Protein AF-A0A1F3T1J0-F1 (afdb_monomer_lite)

Foldseek 3Di:
DFDDFDFAFVQLLLVLVVVCVPPVVSVPDDSVPDGSQNSCVVVVCHRHVLRCQAGNFQWEKEFEAAQVRHTPDIDIDGGLVVLLDPVVLCVLFVVLVVRLCVPVDVPPPPPCVTLDDSVVSNVVSVCLSVPAPRPPPDNQWYWYDYSNDIDIGGNNDPVVVVVVVVVVVVVPPDDDDD

Radius of gyration: 19.26 Å; chains: 1; bounding box: 44×55×48 Å

pLDDT: mean 78.07, std 17.9, range [34.91, 95.56]

Sequence (178 aa):
MTYVNKIDPSLTLKFSQKMAEVDPDFQQMDFSKITPEELLRKLNVIDTNTAGILFGETPFRFVHFDKDGEIFDQKLIHGMYNMLSDQFIDEILSWTRKQSSTIRGASASVTEENPYPVKGLREILANAVAHAYYQRHHGDVVVELHPNQITVSNLCNLDAKAFVNKWFSRAHKSVSDS

Secondary structure (DSSP, 8-state):
----SPP-HHHHHHHHHHHHTT-HHHHT--TTT--HHHHHHHTT-TTSHHHHHHHSS-EEEEEEE-TTS-EEEEEEEESTHHHHSHHHHHHHHHHHHHHHHHHS-TTS-TT---SS-HHHHHHHHHHHHHH----TTS--EEEEEETTEEEEEE--SHHHHHHHHHHHHHHT------

Structure (mmCIF, N/CA/C/O backbone):
data_AF-A0A1F3T1J0-F1
#
_entry.id   AF-A0A1F3T1J0-F1
#
loop_
_atom_site.group_PDB
_atom_site.id
_atom_site.type_symbol
_atom_site.label_atom_id
_atom_site.label_alt_id
_atom_site.label_comp_id
_atom_site.label_asym_id
_atom_site.label_entity_id
_atom_site.label_seq_id
_atom_site.pdbx_PDB_ins_code
_atom_site.Cartn_x
_atom_site.Cartn_y
_atom_site.Cartn_z
_atom_site.occupancy
_atom_site.B_iso_or_equiv
_atom_site.auth_seq_id
_atom_site.auth_comp_id
_atom_site.auth_asym_id
_atom_site.auth_atom_id
_atom_site.pdbx_PDB_model_num
ATOM 1 N N . MET A 1 1 ? -21.176 -10.049 8.100 1.00 45.69 1 MET A N 1
ATOM 2 C CA . MET A 1 1 ? -20.059 -10.881 8.596 1.00 45.69 1 MET A CA 1
ATOM 3 C C . MET A 1 1 ? -19.072 -9.956 9.277 1.00 45.69 1 MET A C 1
ATOM 5 O O . MET A 1 1 ? -18.599 -9.047 8.612 1.00 45.69 1 MET A O 1
ATOM 9 N N . THR A 1 2 ? -18.820 -10.160 10.566 1.00 52.34 2 THR A N 1
ATOM 10 C CA . THR A 1 2 ? -17.815 -9.438 11.364 1.00 52.34 2 THR A CA 1
ATOM 11 C C . THR A 1 2 ? -16.422 -9.991 11.033 1.00 52.34 2 THR A C 1
ATOM 13 O O . THR A 1 2 ? -16.292 -11.191 10.758 1.00 52.34 2 THR A O 1
ATOM 16 N N . TYR A 1 3 ? -15.398 -9.139 10.986 1.00 60.78 3 TYR A N 1
ATOM 17 C CA . TYR A 1 3 ? -14.009 -9.569 10.795 1.00 60.78 3 TYR A CA 1
ATOM 18 C C . TYR A 1 3 ? -13.490 -10.209 12.093 1.00 60.78 3 TYR A C 1
ATOM 20 O O . TYR A 1 3 ? -13.706 -9.664 13.167 1.00 60.78 3 TYR A O 1
ATOM 28 N N . VAL A 1 4 ? -12.859 -11.386 11.998 1.00 59.28 4 VAL A N 1
ATOM 29 C CA . VAL A 1 4 ? -12.432 -12.208 13.159 1.00 59.28 4 VAL A CA 1
ATOM 30 C C . VAL A 1 4 ? -10.901 -12.350 13.230 1.00 59.28 4 VAL A C 1
ATOM 32 O O . VAL A 1 4 ? -10.366 -12.950 14.156 1.00 59.28 4 VAL A O 1
ATOM 35 N N . ASN A 1 5 ? -10.174 -11.803 12.255 1.00 65.50 5 ASN A N 1
ATOM 36 C CA . ASN A 1 5 ? -8.725 -11.972 12.164 1.00 65.50 5 ASN A CA 1
ATOM 37 C C . ASN A 1 5 ? -7.976 -10.871 12.934 1.00 65.50 5 ASN A C 1
ATOM 39 O O . ASN A 1 5 ? -8.545 -9.864 13.360 1.00 65.50 5 ASN A O 1
ATOM 43 N N . LYS A 1 6 ? -6.668 -11.069 13.109 1.00 81.25 6 LYS A N 1
ATOM 44 C CA . LYS A 1 6 ? -5.798 -10.150 13.842 1.00 81.25 6 LYS A CA 1
ATOM 45 C C . LYS A 1 6 ? -5.661 -8.821 13.085 1.00 81.25 6 LYS A C 1
ATOM 47 O O . LYS A 1 6 ? -5.465 -8.807 11.871 1.00 81.25 6 LYS A O 1
ATOM 52 N N . ILE A 1 7 ? -5.788 -7.713 13.811 1.00 89.12 7 ILE A N 1
ATOM 53 C CA . ILE A 1 7 ? -5.440 -6.368 13.338 1.00 89.12 7 ILE A CA 1
ATOM 54 C C . ILE A 1 7 ? -3.963 -6.121 13.641 1.00 89.12 7 ILE A C 1
ATOM 56 O O . ILE A 1 7 ? -3.495 -6.482 14.722 1.00 89.12 7 ILE A O 1
ATOM 60 N N . ASP A 1 8 ? -3.247 -5.497 12.710 1.00 90.19 8 ASP A N 1
ATOM 61 C CA . ASP A 1 8 ? -1.889 -4.998 12.888 1.00 90.19 8 ASP A CA 1
ATOM 62 C C . ASP A 1 8 ? -1.909 -3.654 13.651 1.00 90.19 8 ASP A C 1
ATOM 64 O O . ASP A 1 8 ? -2.315 -2.615 13.106 1.00 90.19 8 ASP A O 1
ATOM 68 N N . PRO A 1 9 ? -1.445 -3.632 14.917 1.00 88.25 9 PRO A N 1
ATOM 69 C CA . PRO A 1 9 ? -1.385 -2.415 15.723 1.00 88.25 9 PRO A CA 1
ATOM 70 C C . PRO A 1 9 ? -0.545 -1.311 15.081 1.00 88.25 9 PRO A C 1
ATOM 72 O O . PRO A 1 9 ? -0.859 -0.130 15.220 1.00 88.25 9 PRO A O 1
ATOM 75 N N . SER A 1 10 ? 0.520 -1.690 14.370 1.00 90.50 10 SER A N 1
ATOM 76 C CA . SER A 1 10 ? 1.469 -0.745 13.792 1.00 90.50 10 SER A CA 1
ATOM 77 C C . SER A 1 10 ? 0.860 0.023 12.620 1.00 90.50 10 SER A C 1
ATOM 79 O O . SER A 1 10 ? 1.064 1.232 12.515 1.00 90.50 10 SER A O 1
ATOM 81 N N . LEU A 1 11 ? 0.052 -0.636 11.782 1.00 91.25 11 LEU A N 1
ATOM 82 C CA . LEU A 1 11 ? -0.660 0.019 10.679 1.00 91.25 11 LEU A CA 1
ATOM 83 C C . LEU A 1 11 ? -1.736 0.964 11.190 1.00 91.25 11 LEU A C 1
ATOM 85 O O . LEU A 1 11 ? -1.868 2.076 10.681 1.00 91.25 11 LEU A O 1
ATOM 89 N N . THR A 1 12 ? -2.452 0.537 12.228 1.00 90.44 12 THR A N 1
ATOM 90 C CA . THR A 1 12 ? -3.478 1.355 12.878 1.00 90.44 12 THR A CA 1
ATOM 91 C C . THR A 1 12 ? -2.860 2.644 13.428 1.00 90.44 12 THR A C 1
ATOM 93 O O . THR A 1 12 ? -3.348 3.735 13.149 1.00 90.44 12 THR A O 1
ATOM 96 N N . LEU A 1 13 ? -1.717 2.533 14.117 1.00 88.50 13 LEU A N 1
ATOM 97 C CA . LEU A 1 13 ? -0.980 3.682 14.642 1.00 88.50 13 LEU A CA 1
ATOM 98 C C . LEU A 1 13 ? -0.455 4.604 13.530 1.00 88.50 13 LEU A C 1
ATOM 100 O O . LEU A 1 13 ? -0.648 5.816 13.609 1.00 88.50 13 LEU A O 1
ATOM 104 N N . LYS A 1 14 ? 0.168 4.049 12.478 1.00 89.94 14 LYS A N 1
ATOM 105 C CA . LYS A 1 14 ? 0.647 4.830 11.320 1.00 89.94 14 LYS A CA 1
ATOM 106 C C . LYS A 1 14 ? -0.485 5.621 10.663 1.00 89.94 14 LYS A C 1
ATOM 108 O O . LYS A 1 14 ? -0.291 6.768 10.271 1.00 89.94 14 LYS A O 1
ATOM 113 N N . PHE A 1 15 ? -1.663 5.014 10.527 1.00 90.31 15 PHE A N 1
ATOM 114 C CA . PHE A 1 15 ? -2.840 5.694 9.997 1.00 90.31 15 PHE A CA 1
ATOM 115 C C . PHE A 1 15 ? -3.293 6.834 10.904 1.00 90.31 15 PHE A C 1
ATOM 117 O O . PHE A 1 15 ? -3.513 7.943 10.431 1.00 90.31 15 PHE A O 1
ATOM 124 N N . SER A 1 16 ? -3.377 6.600 12.212 1.00 86.62 16 SER A N 1
ATOM 125 C CA . SER A 1 16 ? -3.816 7.630 13.155 1.00 86.62 16 SER A CA 1
ATOM 126 C C . SER A 1 16 ? -2.847 8.809 13.257 1.00 86.62 16 SER A C 1
ATOM 128 O O . SER A 1 16 ? -3.293 9.950 13.343 1.00 86.62 16 SER A O 1
ATOM 130 N N . GLN A 1 17 ? -1.538 8.561 13.155 1.00 87.31 17 GLN A N 1
ATOM 131 C CA . GLN A 1 17 ? -0.533 9.621 13.033 1.00 87.31 17 GLN A CA 1
ATOM 132 C C . GLN A 1 17 ? -0.757 10.463 11.773 1.00 87.31 17 GLN A C 1
ATOM 134 O O . GLN A 1 17 ? -0.714 11.688 11.843 1.00 87.31 17 GLN A O 1
ATOM 139 N N . LYS A 1 18 ? -1.070 9.819 10.64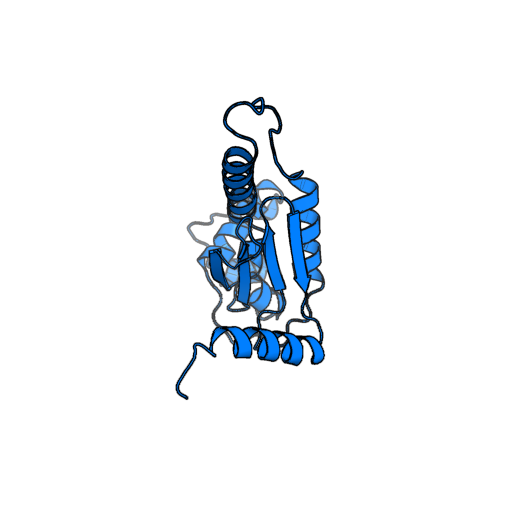1 1.00 88.00 18 LYS A N 1
ATOM 140 C CA . LYS A 1 18 ? -1.398 10.528 9.400 1.00 88.00 18 LYS A CA 1
ATOM 141 C C . LYS A 1 18 ? -2.694 11.332 9.520 1.00 88.00 18 LYS A C 1
ATOM 143 O O . LYS A 1 18 ? -2.756 12.461 9.047 1.00 88.00 18 LYS A O 1
ATOM 148 N N . MET A 1 19 ? -3.709 10.789 10.190 1.00 86.00 19 MET A N 1
ATOM 149 C CA . MET A 1 19 ? -4.967 11.494 10.450 1.00 86.00 19 MET A CA 1
ATOM 150 C C . MET A 1 19 ? -4.768 12.735 11.322 1.00 86.00 19 MET A C 1
ATOM 152 O O . MET A 1 19 ? -5.422 13.741 11.079 1.00 86.00 19 MET A O 1
ATOM 156 N N . ALA A 1 20 ? -3.832 12.723 12.273 1.00 87.81 20 ALA A N 1
ATOM 157 C CA . ALA A 1 20 ? -3.511 13.912 13.067 1.00 87.81 20 ALA A CA 1
ATOM 158 C C . ALA A 1 20 ? -2.966 15.079 12.220 1.00 87.81 20 ALA A C 1
ATOM 160 O O . ALA A 1 20 ? -3.067 16.235 12.620 1.00 87.81 20 ALA A O 1
ATOM 161 N N . GLU A 1 21 ? -2.424 14.827 11.027 1.00 88.12 21 GLU A N 1
ATOM 162 C CA . GLU A 1 21 ? -2.002 15.908 10.128 1.00 88.12 21 GLU A CA 1
ATOM 163 C C . GLU A 1 21 ? -3.197 16.677 9.535 1.00 88.12 21 GLU A C 1
ATOM 165 O O . GLU A 1 21 ? -3.040 17.826 9.124 1.00 88.12 21 GLU A O 1
ATOM 170 N N . VAL A 1 22 ? -4.383 16.058 9.484 1.00 86.06 22 VAL A N 1
ATOM 171 C CA . VAL A 1 22 ? -5.544 16.563 8.729 1.00 86.06 22 VAL A CA 1
ATOM 172 C C . VAL A 1 22 ? -6.807 16.759 9.569 1.00 86.06 22 VAL A C 1
ATOM 174 O O . VAL A 1 22 ? -7.643 17.583 9.205 1.00 86.06 22 VAL A O 1
ATOM 177 N N . ASP A 1 23 ? -6.951 16.036 10.679 1.00 84.88 23 ASP A N 1
ATOM 178 C CA . ASP A 1 23 ? -8.154 16.001 11.508 1.00 84.88 23 ASP A CA 1
ATOM 179 C C . ASP A 1 23 ? -7.857 16.509 12.939 1.00 84.88 23 ASP A C 1
ATOM 181 O O . ASP A 1 23 ? -7.092 15.871 13.679 1.00 84.88 23 ASP A O 1
ATOM 185 N N . PRO A 1 24 ? -8.463 17.639 13.363 1.00 84.75 24 PRO A N 1
ATOM 186 C CA . PRO A 1 24 ? -8.302 18.196 14.708 1.00 84.75 24 PRO A CA 1
ATOM 187 C C . PRO A 1 24 ? -8.648 17.223 15.843 1.00 84.75 24 PRO A C 1
ATOM 189 O O . PRO A 1 24 ? -8.037 17.291 16.913 1.00 84.75 24 PRO A O 1
ATOM 192 N N . ASP A 1 25 ? -9.577 16.288 15.623 1.00 82.06 25 ASP A N 1
ATOM 193 C CA . ASP A 1 25 ? -9.968 15.308 16.637 1.00 82.06 25 ASP A CA 1
ATOM 194 C C . ASP A 1 25 ? -8.855 14.284 16.895 1.00 82.06 25 ASP A C 1
ATOM 196 O O . ASP A 1 25 ? -8.779 13.699 17.983 1.00 82.06 25 ASP A O 1
ATOM 200 N N . PHE A 1 26 ? -7.980 14.055 15.914 1.00 84.38 26 PHE A N 1
ATOM 201 C CA . PHE A 1 26 ? -6.796 13.207 16.052 1.00 84.38 26 PHE A CA 1
ATOM 202 C C . PHE A 1 26 ? -5.587 13.979 16.587 1.00 84.38 26 PHE A C 1
ATOM 204 O O . PHE A 1 26 ? -4.759 13.389 17.274 1.00 84.38 26 PHE A O 1
ATOM 211 N N . GLN A 1 27 ? -5.503 15.295 16.364 1.00 83.69 27 GLN A N 1
ATOM 212 C CA . GLN A 1 27 ? -4.406 16.135 16.876 1.00 83.69 27 GLN A CA 1
ATOM 213 C C . GLN A 1 27 ? -4.324 16.177 18.400 1.00 83.69 27 GLN A C 1
ATOM 215 O O . GLN A 1 27 ? -3.237 16.265 18.963 1.00 83.69 27 GLN A O 1
ATOM 220 N N . GLN A 1 28 ? -5.471 16.119 19.075 1.00 82.12 28 GLN A N 1
ATOM 221 C CA . GLN A 1 28 ? -5.544 16.201 20.535 1.00 82.12 28 GLN A CA 1
ATOM 222 C C . GLN A 1 28 ? -5.279 14.855 21.227 1.00 82.12 28 GLN A C 1
ATOM 224 O O . GLN A 1 28 ? -5.332 14.768 22.455 1.00 82.12 28 GLN A O 1
ATOM 229 N N . MET A 1 29 ? -5.020 13.790 20.463 1.00 81.88 29 MET A N 1
ATOM 230 C CA . MET A 1 29 ? -4.762 12.471 21.024 1.00 81.88 29 MET A CA 1
ATOM 231 C C . MET A 1 29 ? -3.331 12.299 21.510 1.00 81.88 29 MET A C 1
ATOM 233 O O . MET A 1 29 ? -2.366 12.617 20.819 1.00 81.88 29 MET A O 1
ATOM 237 N N . ASP A 1 30 ? -3.205 11.635 22.654 1.00 83.56 30 ASP A N 1
ATOM 238 C CA . ASP A 1 30 ? -1.941 11.064 23.094 1.00 83.56 30 ASP A CA 1
ATOM 239 C C . ASP A 1 30 ? -1.784 9.639 22.539 1.00 83.56 30 ASP A C 1
ATOM 241 O O . ASP A 1 30 ? -2.229 8.656 23.141 1.00 83.56 30 ASP A O 1
ATOM 245 N N . PHE A 1 31 ? -1.125 9.521 21.382 1.00 81.81 31 PHE A N 1
ATOM 246 C CA . PHE A 1 31 ? -0.875 8.234 20.724 1.00 81.81 31 PHE A CA 1
ATOM 247 C C . PHE A 1 31 ? -0.001 7.267 21.539 1.00 81.81 31 PHE A C 1
ATOM 249 O O . PHE A 1 31 ? 0.063 6.087 21.204 1.00 81.81 31 PHE A O 1
ATOM 256 N N . SER A 1 32 ? 0.662 7.730 22.607 1.00 80.94 32 SER A N 1
ATOM 257 C CA . SER A 1 32 ? 1.451 6.861 23.491 1.00 80.94 32 SER A CA 1
ATOM 258 C C . SER A 1 32 ? 0.596 6.069 24.487 1.00 80.94 32 SER A C 1
ATOM 260 O O . SER A 1 32 ? 1.065 5.078 25.045 1.00 80.94 32 SER A O 1
ATOM 262 N N . LYS A 1 33 ? -0.656 6.493 24.705 1.00 84.00 33 LYS A N 1
ATOM 263 C CA . LYS A 1 33 ? -1.576 5.902 25.691 1.00 84.00 33 LYS A CA 1
ATOM 264 C C . LYS A 1 33 ? -2.783 5.209 25.075 1.00 84.00 33 LYS A C 1
ATOM 266 O O . LYS A 1 33 ? -3.519 4.548 25.800 1.00 84.00 33 LYS A O 1
ATOM 271 N N . ILE A 1 34 ? -2.996 5.375 23.773 1.00 84.44 34 ILE A N 1
ATOM 272 C CA . ILE A 1 34 ? -4.164 4.840 23.082 1.00 84.44 34 ILE A CA 1
ATOM 273 C C . ILE A 1 34 ? -3.894 3.435 22.549 1.00 84.44 34 ILE A C 1
ATOM 275 O O . ILE A 1 34 ? -2.847 3.146 21.966 1.00 84.44 34 ILE A O 1
ATOM 279 N N . THR A 1 35 ? -4.860 2.548 22.736 1.00 85.56 35 THR A N 1
ATOM 280 C CA . THR A 1 35 ? -4.818 1.205 22.163 1.00 85.56 35 THR A CA 1
ATOM 281 C C . THR A 1 35 ? -5.289 1.223 20.701 1.00 85.56 35 THR A C 1
ATOM 283 O O . THR A 1 35 ? -6.094 2.073 20.310 1.00 85.56 35 THR A O 1
ATOM 286 N N . PRO A 1 36 ? -4.854 0.263 19.862 1.00 84.81 36 PRO A N 1
ATOM 287 C CA . PRO A 1 36 ? -5.376 0.118 18.500 1.00 84.81 36 PRO A CA 1
ATOM 288 C C . PRO A 1 36 ? -6.902 -0.022 18.455 1.00 84.81 36 PRO A C 1
ATOM 290 O O . PRO A 1 36 ? -7.547 0.488 17.546 1.00 84.81 36 PRO A O 1
ATOM 293 N N . GLU A 1 37 ? -7.490 -0.683 19.450 1.00 85.81 37 GLU A N 1
ATOM 294 C CA . GLU A 1 37 ? -8.936 -0.866 19.539 1.00 85.81 37 GLU A CA 1
ATOM 295 C C . GLU A 1 37 ? -9.671 0.468 19.741 1.00 85.81 37 GLU A C 1
ATOM 297 O O . GLU A 1 37 ? -10.641 0.754 19.040 1.00 85.81 37 GLU A O 1
ATOM 302 N N . GLU A 1 38 ? -9.187 1.320 20.648 1.00 87.00 38 GLU A N 1
ATOM 303 C CA . GLU A 1 38 ? -9.743 2.660 20.876 1.00 87.00 38 GLU A CA 1
ATOM 304 C C . GLU A 1 38 ? -9.629 3.549 19.630 1.00 87.00 38 GLU A C 1
ATOM 306 O O . GLU A 1 38 ? -10.564 4.290 19.315 1.00 87.00 38 GLU A O 1
ATOM 311 N N . LEU A 1 39 ? -8.530 3.428 18.876 1.00 86.94 39 LEU A N 1
ATOM 312 C CA . LEU A 1 39 ? -8.366 4.113 17.591 1.00 86.94 39 LEU A CA 1
ATOM 313 C C . LEU A 1 39 ? -9.425 3.668 16.577 1.00 86.94 39 LEU A C 1
ATOM 315 O O . LEU A 1 39 ? -10.104 4.507 15.982 1.00 86.94 39 LEU A O 1
ATOM 319 N N . LEU A 1 40 ? -9.622 2.357 16.414 1.00 87.50 40 LEU A N 1
ATOM 320 C CA . LEU A 1 40 ? -10.646 1.820 15.513 1.00 87.50 40 LEU A CA 1
ATOM 321 C C . LEU A 1 40 ? -12.069 2.190 15.956 1.00 87.50 40 LEU A C 1
ATOM 323 O O . LEU A 1 40 ? -12.924 2.435 15.099 1.00 87.50 40 LEU A O 1
ATOM 327 N N . ARG A 1 41 ? -12.330 2.263 17.271 1.00 89.00 41 ARG A N 1
ATOM 328 C CA . ARG A 1 41 ? -13.606 2.752 17.824 1.00 89.00 41 ARG A CA 1
ATOM 329 C C . ARG A 1 41 ? -13.852 4.199 17.428 1.00 89.00 41 ARG A C 1
ATOM 331 O O . ARG A 1 41 ? -14.943 4.504 16.958 1.00 89.00 41 ARG A O 1
ATOM 338 N N . LYS A 1 42 ? -12.855 5.081 17.562 1.00 86.38 42 LYS A N 1
ATOM 339 C CA . LYS A 1 42 ? -13.032 6.493 17.194 1.00 86.38 42 LYS A CA 1
ATOM 340 C C . LYS A 1 42 ? -13.231 6.691 15.694 1.00 86.38 42 LYS A C 1
ATOM 342 O O . LYS A 1 42 ? -14.023 7.530 15.287 1.00 86.38 42 LYS A O 1
ATOM 347 N N . LEU A 1 43 ? -12.569 5.875 14.881 1.00 83.62 43 LEU A N 1
ATOM 348 C CA . LEU A 1 43 ? -12.776 5.840 13.433 1.00 83.62 43 LEU A CA 1
ATOM 349 C C . LEU A 1 43 ? -14.121 5.221 13.022 1.00 83.62 43 LEU A C 1
ATOM 351 O O . LEU A 1 43 ? -14.444 5.212 11.839 1.00 83.62 43 LEU A O 1
ATOM 355 N N . ASN A 1 44 ? -14.895 4.695 13.977 1.00 88.25 44 ASN A N 1
ATOM 356 C CA . ASN A 1 44 ? -16.157 3.998 13.751 1.00 88.25 44 ASN A CA 1
ATOM 357 C C . ASN A 1 44 ? -16.035 2.813 12.771 1.00 88.25 44 ASN A C 1
ATOM 359 O O . ASN A 1 44 ? -16.944 2.523 11.994 1.00 88.25 44 ASN A O 1
ATOM 363 N N . VAL A 1 45 ? -14.888 2.127 12.798 1.00 87.88 45 VAL A N 1
ATOM 364 C CA . VAL A 1 45 ? -14.607 0.954 11.951 1.00 87.88 45 VAL A CA 1
ATOM 365 C C . VAL A 1 45 ? -14.233 -0.287 12.758 1.00 87.88 45 VAL A C 1
ATOM 367 O O . VAL A 1 45 ? -13.945 -1.326 12.163 1.00 87.88 45 VAL A O 1
ATOM 370 N N . ILE A 1 46 ? -14.252 -0.225 14.092 1.00 87.56 46 ILE A N 1
ATOM 371 C CA . ILE A 1 46 ? -14.067 -1.415 14.930 1.00 87.56 46 ILE A CA 1
ATOM 372 C C . ILE A 1 46 ? -15.048 -2.528 14.532 1.00 87.56 46 ILE A C 1
ATOM 374 O O . ILE A 1 46 ? -16.196 -2.258 14.186 1.00 87.56 46 ILE A O 1
ATOM 378 N N . ASP A 1 47 ? -14.574 -3.774 14.536 1.00 84.56 47 ASP A N 1
ATOM 379 C CA . ASP A 1 47 ? -15.344 -4.973 14.178 1.00 84.56 47 ASP A CA 1
ATOM 380 C C . ASP A 1 47 ? -15.950 -4.963 12.757 1.00 84.56 47 ASP A C 1
ATOM 382 O O . ASP A 1 47 ? -16.737 -5.838 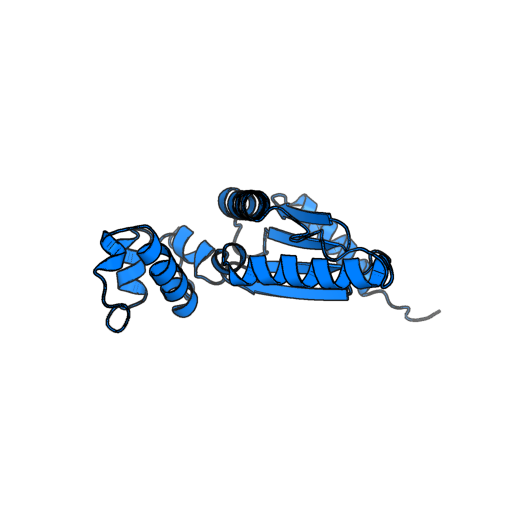12.385 1.00 84.56 47 ASP A O 1
ATOM 386 N N . THR A 1 48 ? -15.556 -4.013 11.904 1.00 87.50 48 THR A N 1
ATOM 387 C CA . THR A 1 48 ? -15.986 -3.968 10.503 1.00 87.50 48 THR A CA 1
ATOM 388 C C . THR A 1 48 ? -15.019 -4.720 9.591 1.00 87.50 48 THR A C 1
ATOM 390 O O . THR A 1 48 ? -13.828 -4.866 9.876 1.00 87.50 48 THR A O 1
ATOM 393 N N . ASN A 1 49 ? -15.512 -5.143 8.424 1.00 85.88 49 ASN A N 1
ATOM 394 C CA . ASN A 1 49 ? -14.637 -5.656 7.366 1.00 85.88 49 ASN A CA 1
ATOM 395 C C . ASN A 1 49 ? -13.616 -4.605 6.914 1.00 85.88 49 ASN A C 1
ATOM 397 O O . ASN A 1 49 ? -12.502 -4.973 6.569 1.00 85.88 49 ASN A O 1
ATOM 401 N N . THR A 1 50 ? -13.962 -3.315 6.961 1.00 88.62 50 THR A N 1
ATOM 402 C CA . THR A 1 50 ? -13.060 -2.216 6.598 1.00 88.62 50 THR A CA 1
ATOM 403 C C . THR A 1 50 ? -11.801 -2.214 7.458 1.00 88.62 50 THR A C 1
ATOM 405 O O . THR A 1 50 ? -10.702 -2.119 6.915 1.00 88.62 50 THR A O 1
ATOM 408 N N . ALA A 1 51 ? -11.928 -2.403 8.777 1.00 90.12 51 ALA A N 1
ATOM 409 C CA . ALA A 1 51 ? -10.760 -2.521 9.652 1.00 90.12 51 ALA A CA 1
ATOM 410 C C . ALA A 1 51 ? -9.887 -3.726 9.276 1.00 90.12 51 ALA A C 1
ATOM 412 O O . ALA A 1 51 ? -8.665 -3.607 9.210 1.00 90.12 51 ALA A O 1
ATOM 413 N N . GLY A 1 52 ? -10.503 -4.863 8.952 1.00 88.81 52 GLY A N 1
ATOM 414 C CA . GLY A 1 52 ? -9.782 -6.051 8.497 1.00 88.81 52 GLY A CA 1
ATOM 415 C C . GLY A 1 52 ? -9.121 -5.927 7.121 1.00 88.81 52 GLY A C 1
ATOM 416 O O . GLY A 1 52 ? -8.062 -6.505 6.876 1.00 88.81 52 GLY A O 1
ATOM 417 N N . ILE A 1 53 ? -9.719 -5.153 6.219 1.00 89.44 53 ILE A N 1
ATOM 418 C CA . ILE A 1 53 ? -9.167 -4.856 4.894 1.00 89.44 53 ILE A CA 1
ATOM 419 C C . ILE A 1 53 ? -7.953 -3.938 5.024 1.00 89.44 53 ILE A C 1
ATOM 421 O O . ILE A 1 53 ? -6.884 -4.239 4.491 1.00 89.44 53 ILE A O 1
ATOM 425 N N . LEU A 1 54 ? -8.099 -2.833 5.753 1.00 92.06 54 LEU A N 1
ATOM 426 C CA . LEU A 1 54 ? -7.066 -1.804 5.845 1.00 92.06 54 LEU A CA 1
ATOM 427 C C . LEU A 1 54 ? -5.909 -2.213 6.755 1.00 92.06 54 LEU A C 1
ATOM 429 O O . LEU A 1 54 ? -4.751 -2.017 6.389 1.00 92.06 54 LEU A O 1
ATOM 433 N N . PHE A 1 55 ? -6.218 -2.789 7.915 1.00 92.94 55 PHE A N 1
ATOM 434 C CA . PHE A 1 55 ? -5.254 -3.008 8.996 1.00 92.94 55 PHE A CA 1
ATOM 435 C C . PHE A 1 55 ? -5.074 -4.481 9.354 1.00 92.94 55 PHE A C 1
ATOM 437 O O . PHE A 1 55 ? -4.318 -4.798 10.262 1.00 92.94 55 PHE A O 1
ATOM 444 N N . GLY A 1 56 ? -5.793 -5.382 8.693 1.00 90.06 56 GLY A N 1
ATOM 445 C CA . GLY A 1 56 ? -5.737 -6.809 8.963 1.00 90.06 56 GLY A CA 1
ATOM 446 C C . GLY A 1 56 ? -4.822 -7.582 8.018 1.00 90.06 56 GLY A C 1
ATOM 447 O O . GLY A 1 56 ? -3.855 -7.063 7.468 1.00 90.06 56 GLY A O 1
ATOM 448 N N . GLU A 1 57 ? -5.163 -8.847 7.794 1.00 87.25 57 GLU A N 1
ATOM 449 C CA . GLU A 1 57 ? -4.374 -9.793 6.997 1.00 87.25 57 GLU A CA 1
ATOM 450 C C . GLU A 1 57 ? -4.790 -9.825 5.521 1.00 87.25 57 GLU A C 1
ATOM 452 O O . GLU A 1 57 ? -4.460 -10.759 4.799 1.00 87.25 57 GLU A O 1
ATOM 457 N N . THR A 1 58 ? -5.544 -8.835 5.044 1.00 87.50 58 THR A N 1
ATOM 458 C CA . THR A 1 58 ? -5.952 -8.805 3.634 1.00 87.50 58 THR A CA 1
ATOM 459 C C . THR A 1 58 ? -4.716 -8.545 2.766 1.00 87.50 58 THR A C 1
ATOM 461 O O . THR A 1 58 ? -4.104 -7.485 2.920 1.00 87.50 58 THR A O 1
ATOM 464 N N . PRO A 1 59 ? -4.310 -9.480 1.885 1.00 87.31 59 PRO A N 1
ATOM 465 C CA . PRO A 1 59 ? -3.044 -9.356 1.184 1.00 87.31 59 PRO A CA 1
ATOM 466 C C . PRO A 1 59 ? -3.199 -8.639 -0.161 1.00 87.31 59 PRO A C 1
ATOM 468 O O . PRO A 1 59 ? -4.211 -8.793 -0.839 1.00 87.31 59 PRO A O 1
ATOM 471 N N . PHE A 1 60 ? -2.164 -7.933 -0.603 1.00 90.00 60 PHE A N 1
ATOM 472 C CA . PHE A 1 60 ? -1.965 -7.528 -1.995 1.00 90.00 60 PHE A CA 1
ATOM 473 C C . PHE A 1 60 ? -0.579 -7.964 -2.465 1.00 90.00 60 PHE A C 1
ATOM 475 O O . PHE A 1 60 ? 0.317 -8.243 -1.660 1.00 90.00 60 PHE A O 1
ATOM 482 N N . ARG A 1 61 ? -0.404 -8.064 -3.781 1.00 90.69 61 ARG A N 1
ATOM 483 C CA . ARG A 1 61 ? 0.887 -8.418 -4.379 1.00 90.69 61 ARG A CA 1
ATOM 484 C C . ARG A 1 61 ? 1.551 -7.190 -4.959 1.00 90.69 61 ARG A C 1
ATOM 486 O O . ARG A 1 61 ? 0.891 -6.372 -5.594 1.00 90.69 61 ARG A O 1
ATOM 493 N N . PHE A 1 62 ? 2.857 -7.116 -4.781 1.00 93.44 62 PHE A N 1
ATOM 494 C CA . PHE A 1 62 ? 3.700 -6.099 -5.378 1.00 93.44 62 PHE A CA 1
ATOM 495 C C . PHE A 1 62 ? 4.791 -6.788 -6.187 1.00 93.44 62 PHE A C 1
ATOM 497 O O . PHE A 1 62 ? 5.532 -7.599 -5.634 1.00 93.44 62 PHE A O 1
ATOM 504 N N . VAL A 1 63 ? 4.833 -6.534 -7.491 1.00 92.56 63 VAL A N 1
ATOM 505 C CA . VAL A 1 63 ? 5.682 -7.255 -8.444 1.00 92.56 63 VAL A CA 1
ATOM 506 C C . VAL A 1 63 ? 6.541 -6.254 -9.199 1.00 92.56 63 VAL A C 1
ATOM 508 O O . VAL A 1 63 ? 6.024 -5.292 -9.763 1.00 92.56 63 VAL A O 1
ATOM 511 N N . HIS A 1 64 ? 7.844 -6.501 -9.233 1.00 93.00 64 HIS A N 1
ATOM 512 C CA . HIS A 1 64 ? 8.800 -5.752 -10.033 1.00 93.00 64 HIS A CA 1
ATOM 513 C C . HIS A 1 64 ? 9.170 -6.5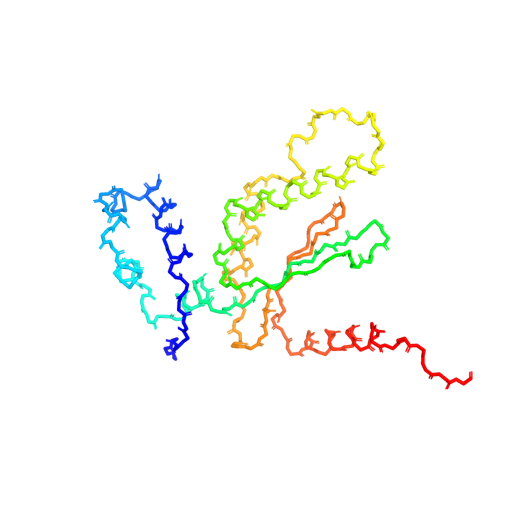63 -11.269 1.00 93.00 64 HIS A C 1
ATOM 515 O O . HIS A 1 64 ? 9.602 -7.712 -11.160 1.00 93.00 64 HIS A O 1
ATOM 521 N N . PHE A 1 65 ? 9.036 -5.947 -12.435 1.00 90.38 65 PHE A N 1
ATOM 522 C CA . PHE A 1 65 ? 9.461 -6.504 -13.709 1.00 90.38 65 PHE A CA 1
ATOM 523 C C . PHE A 1 65 ? 10.782 -5.884 -14.153 1.00 90.38 65 PHE A C 1
ATOM 525 O O . PHE A 1 65 ? 11.037 -4.700 -13.926 1.00 90.38 65 PHE A O 1
ATOM 532 N N . ASP A 1 66 ? 11.623 -6.674 -14.809 1.00 86.94 66 ASP A N 1
ATOM 533 C CA . ASP A 1 66 ? 12.803 -6.153 -15.484 1.00 86.94 66 ASP A CA 1
ATOM 534 C C . ASP A 1 66 ? 12.459 -5.543 -16.858 1.00 86.94 66 ASP A C 1
ATOM 536 O O . ASP A 1 66 ? 11.299 -5.417 -17.264 1.00 86.94 66 ASP A O 1
ATOM 540 N N . LYS A 1 67 ? 13.496 -5.105 -17.576 1.00 84.69 67 LYS A N 1
ATOM 541 C CA . LYS A 1 67 ? 13.388 -4.524 -18.924 1.00 84.69 67 LYS A CA 1
ATOM 542 C C . LYS A 1 67 ? 12.940 -5.524 -19.994 1.00 84.69 67 LYS A C 1
ATOM 544 O O . LYS A 1 67 ? 12.462 -5.090 -21.038 1.00 84.69 67 LYS A O 1
ATOM 549 N N . ASP A 1 68 ? 13.128 -6.815 -19.745 1.00 86.88 68 ASP A N 1
ATOM 550 C CA . ASP A 1 68 ? 12.812 -7.895 -20.674 1.00 86.88 68 ASP A CA 1
ATOM 551 C C . ASP A 1 68 ? 11.374 -8.405 -20.445 1.00 86.88 68 ASP A C 1
ATOM 553 O O . ASP A 1 68 ? 10.850 -9.187 -21.236 1.00 86.88 68 ASP A O 1
ATOM 557 N N . GLY A 1 69 ? 10.695 -7.877 -19.417 1.00 82.56 69 GLY A N 1
ATOM 558 C CA . GLY A 1 69 ? 9.319 -8.215 -19.068 1.00 82.56 69 GLY A CA 1
ATOM 559 C C . GLY A 1 69 ? 9.213 -9.434 -18.155 1.00 82.56 69 GLY A C 1
ATOM 560 O O . GLY A 1 69 ? 8.109 -9.943 -17.960 1.00 82.56 69 GLY A O 1
ATOM 561 N N . GLU A 1 70 ? 10.326 -9.881 -17.576 1.00 87.81 70 GLU A N 1
ATOM 562 C CA . GLU A 1 70 ? 10.370 -10.986 -16.624 1.00 87.81 70 GLU A CA 1
ATOM 563 C C . GLU A 1 70 ? 10.234 -10.478 -15.186 1.00 87.81 70 GLU A C 1
ATOM 565 O O . GLU A 1 70 ? 10.551 -9.328 -14.869 1.00 87.81 70 GLU A O 1
ATOM 570 N N . ILE A 1 71 ? 9.737 -11.335 -14.292 1.00 88.38 71 ILE A N 1
ATOM 571 C CA . ILE A 1 71 ? 9.596 -10.984 -12.874 1.00 88.38 71 ILE A CA 1
ATOM 572 C C . ILE A 1 71 ? 10.991 -10.933 -12.247 1.00 88.38 71 ILE A C 1
ATOM 574 O O . ILE A 1 71 ? 11.637 -11.964 -12.063 1.00 88.38 71 ILE A O 1
ATOM 578 N N . PHE A 1 72 ? 11.419 -9.732 -11.869 1.00 89.56 72 PHE A N 1
ATOM 579 C CA . PHE A 1 72 ? 12.657 -9.502 -11.135 1.00 89.56 72 PHE A CA 1
ATOM 580 C C . PHE A 1 72 ? 12.495 -9.861 -9.655 1.00 89.56 72 PHE A C 1
ATOM 582 O O . PHE A 1 72 ? 13.302 -10.602 -9.095 1.00 89.56 72 PHE A O 1
ATOM 589 N N . ASP A 1 73 ? 11.434 -9.358 -9.018 1.00 91.88 73 ASP A N 1
ATOM 590 C CA . ASP A 1 73 ? 11.068 -9.730 -7.654 1.00 91.88 73 ASP A CA 1
ATOM 591 C C . ASP A 1 73 ? 9.558 -9.583 -7.411 1.00 91.88 73 ASP A C 1
ATOM 593 O O . ASP A 1 73 ? 8.844 -8.922 -8.165 1.00 91.88 73 ASP A O 1
ATOM 597 N N . GLN A 1 74 ? 9.057 -10.236 -6.361 1.00 91.06 74 GLN A N 1
ATOM 598 C CA . GLN A 1 74 ? 7.678 -10.069 -5.909 1.00 91.06 74 GLN A CA 1
ATOM 599 C C . GLN A 1 74 ? 7.573 -10.170 -4.388 1.00 91.06 74 GLN A C 1
ATOM 601 O O . GLN A 1 74 ? 8.306 -10.925 -3.743 1.00 91.06 74 GLN A O 1
ATOM 606 N N . LYS A 1 75 ? 6.614 -9.443 -3.814 1.00 91.12 75 LYS A N 1
ATOM 607 C CA . LYS A 1 75 ? 6.315 -9.421 -2.380 1.00 91.12 75 LYS A CA 1
ATOM 608 C C . LYS A 1 75 ? 4.815 -9.581 -2.150 1.00 91.12 75 LYS A C 1
ATOM 610 O O . LYS A 1 75 ? 3.995 -9.027 -2.882 1.00 91.12 75 LYS A O 1
ATOM 615 N N . LEU A 1 76 ? 4.464 -10.316 -1.097 1.00 88.94 76 LEU A N 1
ATOM 616 C CA . LEU A 1 76 ? 3.106 -10.374 -0.564 1.00 88.94 76 LEU A CA 1
ATOM 617 C C . LEU A 1 76 ? 3.033 -9.466 0.666 1.00 88.94 76 LEU A C 1
ATOM 619 O O . LEU A 1 76 ? 3.736 -9.704 1.649 1.00 88.94 76 LEU A O 1
ATOM 623 N N . ILE A 1 77 ? 2.203 -8.430 0.607 1.00 91.81 77 ILE A N 1
ATOM 624 C CA . ILE A 1 77 ? 2.073 -7.422 1.665 1.00 91.81 77 I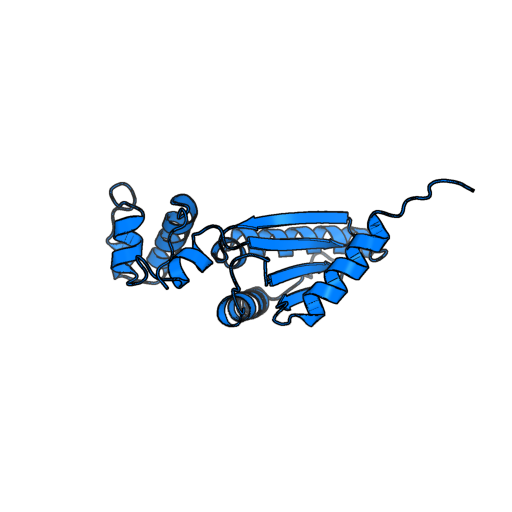LE A CA 1
ATOM 625 C C . ILE A 1 77 ? 0.660 -7.511 2.238 1.00 91.81 77 ILE A C 1
ATOM 627 O O . ILE A 1 77 ? -0.296 -7.693 1.492 1.00 91.81 77 ILE A O 1
ATOM 631 N N . HIS A 1 78 ? 0.526 -7.408 3.559 1.00 90.75 78 HIS A N 1
ATOM 632 C CA . HIS A 1 78 ? -0.755 -7.525 4.261 1.00 90.75 78 HIS A CA 1
ATOM 633 C C . HIS A 1 78 ? -1.225 -6.162 4.763 1.00 90.75 78 HIS A C 1
ATOM 635 O O . HIS A 1 78 ? -0.401 -5.312 5.095 1.00 90.75 78 HIS A O 1
ATOM 641 N N . GLY A 1 79 ? -2.541 -5.967 4.816 1.00 91.94 79 GLY A N 1
ATOM 642 C CA . GLY A 1 79 ? -3.169 -4.712 5.213 1.00 91.94 79 GLY A CA 1
ATOM 643 C C . GLY A 1 79 ? -3.112 -3.690 4.082 1.00 91.94 79 GLY A C 1
ATOM 644 O O . GLY A 1 79 ? -2.052 -3.147 3.763 1.00 91.94 79 GLY A O 1
ATOM 645 N N . MET A 1 80 ? -4.265 -3.398 3.479 1.00 92.88 80 MET A N 1
ATOM 646 C CA . MET A 1 80 ? -4.359 -2.514 2.310 1.00 92.88 80 MET A CA 1
ATOM 647 C C . MET A 1 80 ? -3.897 -1.082 2.600 1.00 92.88 80 MET A C 1
ATOM 649 O O . MET A 1 80 ? -3.513 -0.368 1.677 1.00 92.88 80 MET A O 1
ATOM 653 N N . TYR A 1 81 ? -3.847 -0.666 3.872 1.00 95.25 81 TYR A N 1
ATOM 654 C CA . TYR A 1 81 ? -3.279 0.630 4.237 1.00 95.25 81 TYR A CA 1
ATOM 655 C C . TYR A 1 81 ? -1.789 0.752 3.884 1.00 95.25 81 TYR A C 1
ATOM 657 O O . TYR A 1 81 ? -1.338 1.845 3.549 1.00 95.25 81 TYR A O 1
ATOM 665 N N . ASN A 1 82 ? -1.026 -0.351 3.868 1.00 95.56 82 ASN A N 1
ATOM 666 C CA . ASN A 1 82 ? 0.361 -0.309 3.396 1.00 95.56 82 ASN A CA 1
ATOM 667 C C . ASN A 1 82 ? 0.451 0.237 1.966 1.00 95.56 82 ASN A C 1
ATOM 669 O O . ASN A 1 82 ? 1.327 1.054 1.695 1.00 95.56 82 ASN A O 1
ATOM 673 N N . MET A 1 83 ? -0.491 -0.127 1.091 1.00 94.19 83 MET A N 1
ATOM 674 C CA . MET A 1 83 ? -0.538 0.353 -0.292 1.00 94.19 83 MET A CA 1
ATOM 675 C C . MET A 1 83 ? -0.845 1.857 -0.395 1.00 94.19 83 MET A C 1
ATOM 677 O O . MET A 1 83 ? -0.478 2.497 -1.374 1.00 94.19 83 MET A O 1
ATOM 681 N N . LEU A 1 84 ? -1.497 2.437 0.614 1.00 94.75 84 LEU A N 1
ATOM 682 C CA . LEU A 1 84 ? -1.851 3.862 0.660 1.00 94.75 84 LEU A CA 1
ATOM 683 C C . LEU A 1 84 ? -0.805 4.720 1.384 1.00 94.75 84 LEU A C 1
ATOM 685 O O . LEU A 1 84 ? -0.941 5.941 1.442 1.00 94.75 84 LEU A O 1
ATOM 689 N N . SER A 1 85 ? 0.216 4.093 1.966 1.00 94.31 85 SER A N 1
ATOM 690 C CA . SER A 1 85 ? 1.220 4.787 2.763 1.00 94.31 85 SER A CA 1
ATOM 691 C C . SER A 1 85 ? 2.193 5.594 1.899 1.00 94.31 85 SER A C 1
ATOM 693 O O . SER A 1 85 ? 2.561 5.185 0.795 1.00 94.31 85 SER A O 1
ATOM 695 N N . ASP A 1 86 ? 2.682 6.711 2.443 1.00 92.69 86 ASP A N 1
ATOM 696 C CA . ASP A 1 86 ? 3.736 7.511 1.803 1.00 92.69 86 ASP A CA 1
ATOM 697 C C . ASP A 1 86 ? 4.996 6.666 1.541 1.00 92.69 86 ASP A C 1
ATOM 699 O O . ASP A 1 86 ? 5.606 6.771 0.483 1.00 92.69 86 ASP A O 1
ATOM 703 N N . GLN A 1 87 ? 5.312 5.731 2.445 1.00 94.00 87 GLN A N 1
ATOM 704 C CA . GLN A 1 87 ? 6.427 4.797 2.290 1.00 94.00 87 GLN A CA 1
ATOM 705 C C . GLN A 1 87 ? 6.306 3.931 1.023 1.00 94.00 87 GLN A C 1
ATOM 707 O O . GLN A 1 87 ? 7.302 3.703 0.339 1.00 94.00 87 GLN A O 1
ATOM 712 N N . PHE A 1 88 ? 5.107 3.439 0.706 1.00 95.56 88 PHE A N 1
ATOM 713 C CA . PHE A 1 88 ? 4.890 2.606 -0.479 1.00 95.56 88 PHE A CA 1
ATOM 714 C C . PHE A 1 88 ? 4.945 3.428 -1.773 1.00 95.56 88 PHE A C 1
ATOM 716 O O . PHE A 1 88 ? 5.533 3.001 -2.765 1.00 95.56 88 PHE A O 1
ATOM 723 N N . ILE A 1 89 ? 4.407 4.649 -1.743 1.00 94.69 89 ILE A N 1
ATOM 724 C CA . ILE A 1 89 ? 4.543 5.622 -2.836 1.00 94.69 89 ILE A CA 1
ATOM 725 C C . ILE A 1 89 ? 6.023 5.917 -3.107 1.00 94.69 89 ILE A C 1
ATOM 727 O O . ILE A 1 89 ? 6.463 5.882 -4.258 1.00 94.69 89 ILE A O 1
ATOM 731 N N . ASP A 1 90 ? 6.807 6.149 -2.055 1.00 93.69 90 ASP A N 1
ATOM 732 C CA . ASP A 1 90 ? 8.243 6.391 -2.163 1.00 93.69 90 ASP A CA 1
ATOM 733 C C . ASP A 1 90 ? 8.998 5.171 -2.707 1.00 93.69 90 ASP A C 1
ATOM 735 O O . ASP A 1 90 ? 9.932 5.341 -3.495 1.00 93.69 90 ASP A O 1
ATOM 739 N N . GLU A 1 91 ? 8.589 3.947 -2.350 1.00 94.44 91 GLU A N 1
ATOM 740 C CA . GLU A 1 91 ? 9.146 2.708 -2.911 1.00 94.44 91 GLU A CA 1
ATOM 741 C C . GLU A 1 91 ? 8.926 2.647 -4.431 1.00 94.44 91 GLU A C 1
ATOM 743 O O . GLU A 1 91 ? 9.894 2.463 -5.174 1.00 94.44 91 GLU A O 1
ATOM 748 N N . ILE A 1 92 ? 7.703 2.920 -4.904 1.00 93.88 92 ILE A N 1
ATOM 749 C CA . ILE A 1 92 ? 7.366 2.969 -6.337 1.00 93.88 92 ILE A CA 1
ATOM 750 C C . ILE A 1 92 ? 8.225 4.005 -7.076 1.00 93.88 92 ILE A C 1
ATOM 752 O O . ILE A 1 92 ? 8.847 3.704 -8.102 1.00 93.88 92 ILE A O 1
ATOM 756 N N . LEU A 1 93 ? 8.280 5.236 -6.559 1.00 91.50 93 LEU A N 1
ATOM 757 C CA . LEU A 1 93 ? 9.008 6.336 -7.194 1.00 91.50 93 LEU A CA 1
ATOM 758 C C . LEU A 1 93 ? 10.524 6.101 -7.167 1.00 91.50 93 LEU A C 1
ATOM 760 O O . LEU A 1 93 ? 11.222 6.403 -8.135 1.00 91.50 93 LEU A O 1
ATOM 764 N N . SER A 1 94 ? 11.060 5.578 -6.063 1.00 90.38 94 SER A N 1
ATOM 765 C CA . SER A 1 94 ? 12.481 5.243 -5.914 1.00 90.38 94 SER A CA 1
ATOM 766 C C . SER A 1 94 ? 12.898 4.130 -6.869 1.00 90.38 94 SER A C 1
ATOM 768 O O . SER A 1 94 ? 13.898 4.272 -7.578 1.00 90.38 94 SER A O 1
ATOM 770 N N . TRP A 1 95 ? 12.119 3.050 -6.941 1.00 90.75 95 TRP A N 1
ATOM 771 C CA . TRP A 1 95 ? 12.410 1.931 -7.830 1.00 90.75 95 TRP A CA 1
ATOM 772 C C . TRP A 1 95 ? 12.368 2.364 -9.300 1.00 90.75 95 TRP A C 1
ATOM 774 O O . TRP A 1 95 ? 13.337 2.159 -10.031 1.00 90.75 95 TRP A O 1
ATOM 784 N N . THR A 1 96 ? 11.316 3.075 -9.712 1.00 87.81 96 THR A N 1
ATOM 785 C CA . THR A 1 96 ? 11.143 3.504 -11.112 1.00 87.81 96 THR A CA 1
ATOM 786 C C . THR A 1 96 ? 12.250 4.468 -11.557 1.00 87.81 96 THR A C 1
ATOM 788 O O . THR A 1 96 ? 12.747 4.370 -12.682 1.00 87.81 96 THR A O 1
ATOM 791 N N . ARG A 1 97 ? 12.719 5.351 -10.658 1.00 85.81 97 ARG A N 1
ATOM 792 C CA . ARG A 1 97 ? 13.874 6.233 -10.916 1.00 85.81 97 ARG A CA 1
ATOM 793 C C . ARG A 1 97 ? 15.156 5.442 -11.173 1.00 85.81 97 ARG A C 1
ATOM 795 O O . ARG A 1 97 ? 15.877 5.759 -12.116 1.00 85.81 97 ARG A O 1
ATOM 802 N N . LYS A 1 98 ? 15.426 4.404 -10.373 1.00 85.44 98 LYS A N 1
ATOM 803 C CA . LYS A 1 98 ? 16.610 3.540 -10.541 1.00 85.44 98 LYS A CA 1
ATOM 804 C C . LYS A 1 98 ? 16.580 2.763 -11.859 1.00 85.44 98 LYS A C 1
ATOM 806 O O . LYS A 1 98 ? 17.614 2.617 -12.509 1.00 85.44 98 LYS A O 1
ATOM 811 N N . GLN A 1 99 ? 15.409 2.282 -12.270 1.00 83.06 99 GLN A N 1
ATOM 812 C CA . GLN A 1 99 ? 15.282 1.572 -13.544 1.00 83.06 99 GLN A CA 1
ATOM 813 C C . GLN A 1 99 ? 15.443 2.522 -14.736 1.00 83.06 99 GLN A C 1
ATOM 815 O O . GLN A 1 99 ? 16.195 2.236 -15.666 1.00 83.06 99 GLN A O 1
ATOM 820 N N . SER A 1 100 ? 14.825 3.705 -14.675 1.00 72.06 100 SER A N 1
ATOM 821 C CA . SER A 1 100 ? 14.927 4.725 -15.727 1.00 72.06 100 SER A CA 1
ATOM 822 C C . SER A 1 100 ? 16.362 5.216 -15.953 1.00 72.06 100 SER A C 1
ATOM 824 O O . SER A 1 100 ? 16.782 5.374 -17.102 1.00 72.06 100 SER A O 1
ATOM 826 N N . SER A 1 101 ? 17.140 5.416 -14.882 1.00 69.88 101 SER A N 1
ATOM 827 C CA . SER A 1 101 ? 18.546 5.836 -14.987 1.00 69.88 101 SER A CA 1
ATOM 828 C C . SER A 1 101 ? 19.452 4.750 -15.577 1.00 69.88 101 SER A C 1
ATOM 830 O O . SER A 1 101 ? 20.413 5.063 -16.278 1.00 69.88 101 SER A O 1
ATOM 832 N N . THR A 1 102 ? 19.118 3.479 -15.350 1.00 66.50 102 THR A N 1
ATOM 833 C CA . THR A 1 102 ? 19.834 2.328 -15.918 1.00 66.50 102 THR A CA 1
ATOM 834 C C . THR A 1 102 ? 19.554 2.178 -17.420 1.00 66.50 102 THR A C 1
ATOM 836 O O . THR A 1 102 ? 20.446 1.808 -18.179 1.00 66.50 102 THR A O 1
ATOM 839 N N . ILE A 1 103 ? 18.339 2.510 -17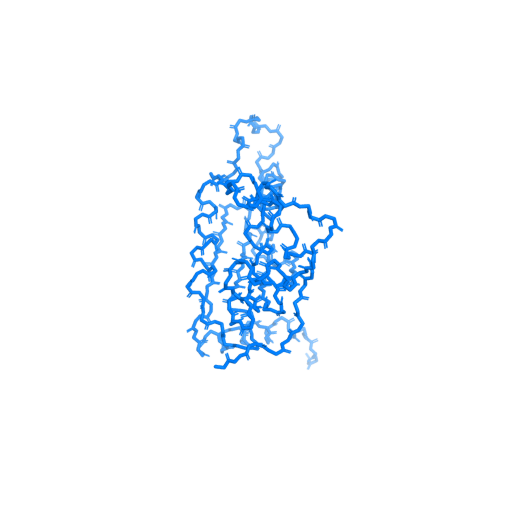.871 1.00 62.75 103 ILE A N 1
ATOM 840 C CA . ILE A 1 103 ? 17.910 2.350 -19.270 1.00 62.75 103 ILE A CA 1
ATOM 841 C C . ILE A 1 103 ? 18.364 3.513 -20.162 1.00 62.75 103 ILE A C 1
ATOM 843 O O . ILE A 1 103 ? 18.777 3.281 -21.297 1.00 62.75 103 ILE A O 1
ATOM 847 N N . ARG A 1 104 ? 18.305 4.765 -19.686 1.00 58.34 104 ARG A N 1
ATOM 848 C CA . ARG A 1 104 ? 18.600 5.944 -20.528 1.00 58.34 104 ARG A CA 1
ATOM 849 C C . ARG A 1 104 ? 20.095 6.271 -20.666 1.00 58.34 104 ARG A C 1
ATOM 851 O O . ARG A 1 104 ? 20.446 7.200 -21.391 1.00 58.34 104 ARG A O 1
ATOM 858 N N . GLY A 1 105 ? 20.978 5.513 -20.010 1.00 52.22 105 GLY A N 1
ATOM 859 C CA . GLY A 1 105 ? 22.402 5.837 -19.917 1.00 52.22 105 GLY A CA 1
ATOM 860 C C . GLY A 1 105 ? 22.638 7.126 -19.118 1.00 52.22 105 GLY A C 1
ATOM 861 O O . GLY A 1 105 ? 21.738 7.940 -18.923 1.00 52.22 105 GLY A O 1
ATOM 862 N N . ALA A 1 106 ? 23.865 7.334 -18.641 1.00 49.56 106 ALA A N 1
ATOM 863 C CA . ALA A 1 106 ? 24.250 8.415 -17.721 1.00 49.56 106 ALA A CA 1
ATOM 864 C C . ALA A 1 106 ? 24.117 9.863 -18.272 1.00 49.56 106 ALA A C 1
ATOM 866 O O . ALA A 1 106 ? 24.756 10.775 -17.756 1.00 49.56 106 ALA A O 1
ATOM 867 N N . SER A 1 107 ? 23.326 10.091 -19.326 1.00 45.09 107 SER A N 1
ATOM 868 C CA . SER A 1 107 ? 23.177 11.375 -20.020 1.00 45.09 107 SER A CA 1
ATOM 869 C C . SER A 1 107 ? 21.749 11.942 -20.011 1.00 45.09 107 SER A C 1
ATOM 871 O O . SER A 1 107 ? 21.515 13.012 -20.566 1.00 45.09 107 SER A O 1
ATOM 873 N N . ALA A 1 108 ? 20.786 11.287 -19.355 1.00 46.97 108 ALA A N 1
ATOM 874 C CA . ALA A 1 108 ? 19.490 11.912 -19.105 1.00 46.97 108 ALA A CA 1
ATOM 875 C C . ALA A 1 108 ? 19.633 12.948 -17.980 1.00 46.97 108 ALA A C 1
ATOM 877 O O . ALA A 1 108 ? 19.958 12.611 -16.842 1.00 46.97 108 ALA A O 1
ATOM 878 N N . SER A 1 109 ? 19.420 14.218 -18.322 1.00 42.22 109 SER A N 1
ATOM 879 C CA . SER A 1 109 ? 19.370 15.333 -17.381 1.00 42.22 109 SER A CA 1
ATOM 880 C C . SER A 1 109 ? 18.493 14.994 -16.172 1.00 42.22 109 SER A C 1
ATOM 882 O O . SER A 1 109 ? 17.403 14.44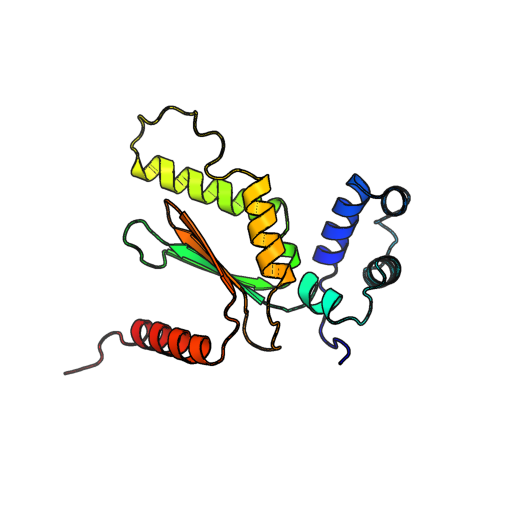2 -16.314 1.00 42.22 109 SER A O 1
ATOM 884 N N . VAL A 1 110 ? 18.992 15.347 -14.987 1.00 46.47 110 VAL A N 1
ATOM 885 C CA . VAL A 1 110 ? 18.400 15.179 -13.648 1.00 46.47 110 VAL A CA 1
ATOM 886 C C . VAL A 1 110 ? 17.143 16.056 -13.485 1.00 46.47 110 VAL A C 1
ATOM 888 O O . VAL A 1 110 ? 17.080 16.912 -12.612 1.00 46.47 110 VAL A O 1
ATOM 891 N N . THR A 1 111 ? 16.164 15.934 -14.380 1.00 43.06 111 THR A N 1
ATOM 892 C CA . THR A 1 111 ? 15.004 16.840 -14.445 1.00 43.06 111 THR A CA 1
ATOM 893 C C . THR A 1 111 ? 13.651 16.144 -14.572 1.00 43.06 111 THR A C 1
ATOM 895 O O . THR A 1 111 ? 12.632 16.818 -14.468 1.00 43.06 111 THR A O 1
ATOM 898 N N . GLU A 1 112 ? 13.578 14.815 -14.698 1.00 54.16 112 GLU A N 1
ATOM 899 C CA . GLU A 1 112 ? 12.317 14.094 -14.444 1.00 54.16 112 GLU A CA 1
ATOM 900 C C . GLU A 1 112 ? 12.201 13.829 -12.933 1.00 54.16 112 GLU A C 1
ATOM 902 O O . GLU A 1 112 ? 12.505 12.751 -12.427 1.00 54.16 112 GLU A O 1
ATOM 907 N N . GLU A 1 113 ? 11.836 14.881 -12.194 1.00 59.44 113 GLU A N 1
ATOM 908 C CA . GLU A 1 113 ? 11.883 14.954 -10.725 1.00 59.44 113 GLU A CA 1
ATOM 909 C C . GLU A 1 113 ? 10.994 13.905 -10.028 1.00 59.44 113 GLU A C 1
ATOM 911 O O . GLU A 1 113 ? 11.283 13.499 -8.904 1.00 59.44 113 GLU A O 1
ATOM 916 N N . ASN A 1 114 ? 9.969 13.386 -10.716 1.00 64.38 114 ASN A N 1
ATOM 917 C CA . ASN A 1 114 ? 9.193 12.218 -10.303 1.00 64.38 114 ASN A CA 1
ATOM 918 C C . ASN A 1 114 ? 8.661 11.459 -11.535 1.00 64.38 114 ASN A C 1
ATOM 920 O O . ASN A 1 114 ? 8.009 12.082 -12.372 1.00 64.38 114 ASN A O 1
ATOM 924 N N . PRO A 1 115 ? 8.863 10.129 -11.640 1.00 77.12 115 PRO A N 1
ATOM 925 C CA . PRO A 1 115 ? 8.407 9.339 -12.790 1.00 77.12 115 PRO A CA 1
ATOM 926 C C . PRO A 1 115 ? 6.878 9.302 -12.920 1.00 77.12 115 PRO A C 1
ATOM 928 O O . PRO A 1 115 ? 6.351 9.141 -14.016 1.00 77.12 115 PRO A O 1
ATOM 931 N N . TYR A 1 116 ? 6.165 9.503 -11.808 1.00 84.69 116 TYR A N 1
ATOM 932 C CA . TYR A 1 116 ? 4.713 9.622 -11.767 1.00 84.69 116 TYR A CA 1
ATOM 933 C C . TYR A 1 116 ? 4.303 10.807 -10.883 1.00 84.69 116 TYR A C 1
ATOM 935 O O . TYR A 1 116 ? 4.934 11.044 -9.847 1.00 84.69 116 TYR A O 1
ATOM 943 N N . PRO A 1 117 ? 3.226 11.539 -11.217 1.00 88.50 117 PRO A N 1
ATOM 944 C CA . PRO A 1 117 ? 2.682 12.555 -10.326 1.00 88.50 117 PRO A CA 1
ATOM 945 C C . PRO A 1 117 ? 2.107 11.899 -9.061 1.00 88.50 117 PRO A C 1
ATOM 947 O O . PRO A 1 117 ? 1.188 11.084 -9.145 1.00 88.50 117 PRO A O 1
ATOM 950 N N . VAL A 1 118 ? 2.588 12.304 -7.878 1.00 90.69 118 VAL A N 1
ATOM 951 C CA . VAL A 1 118 ? 2.191 11.723 -6.573 1.00 90.69 118 VAL A CA 1
ATOM 952 C C . VAL A 1 118 ? 0.672 11.691 -6.382 1.00 90.69 118 VAL A C 1
ATOM 954 O O . VAL A 1 118 ? 0.130 10.697 -5.909 1.00 90.69 118 VAL A O 1
ATOM 957 N N . LYS A 1 119 ? -0.036 12.756 -6.785 1.00 90.69 119 LYS A N 1
ATOM 958 C CA . LYS A 1 119 ? -1.506 12.812 -6.703 1.00 90.69 119 LYS A CA 1
ATOM 959 C C . LYS A 1 119 ? -2.177 11.735 -7.558 1.00 90.69 119 LYS A C 1
ATOM 961 O O . LYS A 1 119 ? -3.106 11.095 -7.086 1.00 90.69 119 LYS A O 1
ATOM 966 N N . GLY A 1 120 ? -1.692 11.524 -8.783 1.00 90.00 120 GLY A N 1
ATOM 967 C CA . GLY A 1 120 ? -2.224 10.495 -9.677 1.00 90.00 120 GLY A CA 1
ATOM 968 C C . GLY A 1 120 ? -1.961 9.090 -9.143 1.00 90.00 120 GLY A C 1
ATOM 969 O O . GLY A 1 120 ? -2.852 8.249 -9.166 1.00 90.00 120 GLY A O 1
ATOM 970 N N . LEU A 1 121 ? -0.772 8.859 -8.580 1.00 92.25 121 LEU A N 1
ATOM 971 C CA . LEU A 1 121 ? -0.439 7.579 -7.962 1.00 92.25 121 LEU A CA 1
ATOM 972 C C . LEU A 1 121 ? -1.327 7.289 -6.743 1.00 92.25 121 LEU A C 1
ATOM 974 O O . LEU A 1 121 ? -1.890 6.203 -6.644 1.00 92.25 121 LEU A O 1
ATOM 978 N N . ARG A 1 122 ? -1.522 8.277 -5.858 1.00 93.88 122 ARG A N 1
ATOM 979 C CA . ARG A 1 122 ? -2.446 8.164 -4.717 1.00 93.88 122 ARG A CA 1
ATOM 980 C C . ARG A 1 122 ? -3.864 7.825 -5.159 1.00 93.88 122 ARG A C 1
ATOM 982 O O . ARG A 1 122 ? -4.467 6.932 -4.579 1.00 93.88 122 ARG A O 1
ATOM 989 N N . GLU A 1 123 ? -4.367 8.504 -6.185 1.00 92.06 123 GLU A N 1
ATOM 990 C CA . GLU A 1 123 ? -5.720 8.292 -6.703 1.00 92.06 123 GLU A CA 1
ATOM 991 C C . GLU A 1 123 ? -5.910 6.874 -7.258 1.00 92.06 123 GLU A C 1
ATOM 993 O O . GLU A 1 123 ? -6.878 6.197 -6.924 1.00 92.06 123 GLU A O 1
ATOM 998 N N . ILE A 1 124 ? -4.965 6.386 -8.067 1.00 93.38 124 ILE A N 1
ATOM 999 C CA . ILE A 1 124 ? -5.043 5.039 -8.650 1.00 93.38 124 ILE A CA 1
ATOM 1000 C C . ILE A 1 124 ? -5.004 3.967 -7.550 1.00 93.38 124 ILE A C 1
ATOM 1002 O O . ILE A 1 124 ? -5.809 3.035 -7.573 1.00 93.38 124 ILE A O 1
ATOM 1006 N N . LEU A 1 125 ? -4.108 4.109 -6.567 1.00 94.75 125 LEU A N 1
ATOM 1007 C CA . LEU A 1 125 ? -3.996 3.166 -5.450 1.00 94.75 125 LEU A CA 1
ATOM 1008 C C . LEU A 1 125 ? -5.237 3.214 -4.546 1.00 94.75 125 LEU A C 1
ATOM 1010 O O . LEU A 1 125 ? -5.757 2.164 -4.172 1.00 94.75 125 LEU A O 1
ATOM 1014 N N . ALA A 1 126 ? -5.754 4.408 -4.242 1.00 92.25 126 ALA A N 1
ATOM 1015 C CA . ALA A 1 126 ? -6.979 4.581 -3.465 1.00 92.25 126 ALA A CA 1
ATOM 1016 C C . ALA A 1 126 ? -8.188 3.951 -4.165 1.00 92.25 126 ALA A C 1
ATOM 1018 O O . ALA A 1 126 ? -8.939 3.219 -3.524 1.00 92.25 126 ALA A O 1
ATOM 1019 N N . ASN A 1 127 ? -8.333 4.151 -5.476 1.00 89.12 127 ASN A N 1
ATOM 1020 C CA . ASN A 1 127 ? -9.404 3.537 -6.259 1.00 89.12 127 ASN A CA 1
ATOM 1021 C C . ASN A 1 127 ? -9.293 2.009 -6.287 1.00 89.12 127 ASN A C 1
ATOM 1023 O O . ASN A 1 127 ? -10.304 1.318 -6.147 1.00 89.12 127 ASN A O 1
ATOM 1027 N N . ALA A 1 128 ? -8.079 1.465 -6.397 1.00 90.75 128 ALA A N 1
ATOM 1028 C CA . ALA A 1 128 ? -7.865 0.025 -6.313 1.00 90.75 128 ALA A CA 1
ATOM 1029 C C . ALA A 1 128 ? -8.262 -0.540 -4.938 1.00 90.75 128 ALA A C 1
ATOM 1031 O O . ALA A 1 128 ? -8.943 -1.563 -4.883 1.00 90.75 128 ALA A O 1
ATOM 1032 N N . VAL A 1 129 ? -7.916 0.143 -3.835 1.00 90.75 129 VAL A N 1
ATOM 1033 C CA . VAL A 1 129 ? -8.371 -0.249 -2.488 1.00 90.75 129 VAL A CA 1
ATOM 1034 C C . VAL A 1 129 ? -9.888 -0.113 -2.353 1.00 90.75 129 VAL A C 1
ATOM 1036 O O . VAL A 1 129 ? -10.544 -1.005 -1.826 1.00 90.75 129 VAL A O 1
ATOM 1039 N N . ALA A 1 130 ? -10.480 0.988 -2.800 1.00 87.94 130 ALA A N 1
ATOM 1040 C CA . ALA A 1 130 ? -11.898 1.253 -2.579 1.00 87.94 130 ALA A CA 1
ATOM 1041 C C . ALA A 1 130 ? -12.812 0.280 -3.343 1.00 87.94 130 ALA A C 1
ATOM 1043 O O . ALA A 1 130 ? -13.891 -0.060 -2.859 1.00 87.94 130 ALA A O 1
ATOM 1044 N N . HIS A 1 131 ? -12.380 -0.174 -4.522 1.00 84.19 131 HIS A N 1
ATOM 1045 C CA . HIS A 1 131 ? -13.214 -0.945 -5.448 1.00 84.19 131 HIS A CA 1
ATOM 1046 C C . HIS A 1 131 ? -12.803 -2.417 -5.599 1.00 84.19 131 HIS A C 1
ATOM 1048 O O . HIS A 1 131 ? -13.347 -3.126 -6.451 1.00 84.19 131 HIS A O 1
ATOM 1054 N N . ALA A 1 132 ? -11.867 -2.906 -4.784 1.00 84.75 132 ALA A N 1
ATOM 1055 C CA . ALA A 1 132 ? -11.554 -4.330 -4.698 1.00 84.75 132 ALA A CA 1
ATOM 1056 C C . ALA A 1 132 ? -12.703 -5.161 -4.117 1.00 84.75 132 ALA A C 1
ATOM 1058 O O . ALA A 1 132 ? -13.508 -4.694 -3.312 1.00 84.75 132 ALA A O 1
ATOM 1059 N N . TYR A 1 133 ? -12.809 -6.405 -4.589 1.00 78.94 133 TYR A N 1
ATOM 1060 C CA . TYR A 1 133 ? -13.932 -7.286 -4.263 1.00 78.94 133 TYR A CA 1
ATOM 1061 C C . TYR A 1 133 ? -13.807 -7.942 -2.877 1.00 78.94 133 TYR A C 1
ATOM 1063 O O . TYR A 1 133 ? -14.817 -8.250 -2.243 1.00 78.94 133 TYR A O 1
ATOM 1071 N N . TYR A 1 134 ? -12.580 -8.110 -2.382 1.00 79.62 134 TYR A N 1
ATOM 1072 C CA . TYR A 1 134 ? -12.225 -8.615 -1.053 1.00 79.62 134 TYR A CA 1
ATOM 1073 C C . TYR A 1 134 ? -12.853 -9.965 -0.688 1.00 79.62 134 TYR A C 1
ATOM 1075 O O . TYR A 1 134 ? -13.362 -10.167 0.422 1.00 79.62 134 TYR A O 1
ATOM 1083 N N . GLN A 1 135 ? -12.774 -10.944 -1.593 1.00 69.19 135 GLN A N 1
ATOM 1084 C CA . GLN A 1 135 ? -13.189 -12.314 -1.280 1.00 69.19 135 GLN A CA 1
ATOM 1085 C C . GLN A 1 135 ? -12.096 -13.062 -0.509 1.00 69.19 135 GLN A C 1
ATOM 1087 O O . GLN A 1 135 ? -11.295 -13.766 -1.110 1.00 69.19 135 GLN A O 1
ATOM 1092 N N . ARG A 1 136 ? -12.113 -12.900 0.827 1.00 53.97 136 ARG A N 1
ATOM 1093 C CA . ARG A 1 136 ? -11.461 -13.603 1.971 1.00 53.97 136 ARG A CA 1
ATOM 1094 C C . ARG A 1 136 ? -10.159 -14.431 1.829 1.00 53.97 136 ARG A C 1
ATOM 1096 O O . ARG A 1 136 ? -9.559 -14.679 2.868 1.00 53.97 136 ARG A O 1
ATOM 1103 N N . HIS A 1 137 ? -9.673 -14.853 0.662 1.00 53.03 137 HIS A N 1
ATOM 1104 C CA . HIS A 1 137 ? -8.574 -15.823 0.542 1.00 53.03 137 HIS A CA 1
ATOM 1105 C C . HIS A 1 137 ? -7.572 -15.589 -0.594 1.00 53.03 137 HIS A C 1
ATOM 1107 O O . HIS A 1 137 ? -6.585 -16.319 -0.668 1.00 53.03 137 HIS A O 1
ATOM 1113 N N . HIS A 1 138 ? -7.755 -14.597 -1.465 1.00 54.00 138 HIS A N 1
ATOM 1114 C CA . HIS A 1 138 ? -6.779 -14.320 -2.518 1.00 54.00 138 HIS A CA 1
ATOM 1115 C C . HIS A 1 138 ? -6.596 -12.820 -2.635 1.00 54.00 138 HIS A C 1
ATOM 1117 O O . HIS A 1 138 ? -7.575 -12.098 -2.712 1.00 54.00 138 HIS A O 1
ATOM 1123 N N . GLY A 1 139 ? -5.350 -12.351 -2.578 1.00 56.50 139 GLY A N 1
ATOM 1124 C CA . GLY A 1 139 ? -5.068 -10.930 -2.717 1.00 56.50 139 GLY A CA 1
ATOM 1125 C C . GLY A 1 139 ? -5.599 -10.420 -4.047 1.00 56.50 139 GLY A C 1
ATOM 1126 O O . GLY A 1 139 ? -5.078 -10.797 -5.097 1.00 56.50 139 GLY A O 1
ATOM 1127 N N . ASP A 1 140 ? -6.665 -9.628 -3.965 1.00 71.62 140 ASP A N 1
ATOM 1128 C CA . ASP A 1 140 ? -7.439 -9.169 -5.115 1.00 71.62 140 ASP A CA 1
ATOM 1129 C C . ASP A 1 140 ? -6.728 -8.033 -5.847 1.00 71.62 140 ASP A C 1
ATOM 1131 O O . ASP A 1 140 ? -7.011 -7.788 -7.011 1.00 71.62 140 ASP A O 1
ATOM 1135 N N . VAL A 1 141 ? -5.759 -7.380 -5.205 1.00 87.69 141 VAL A N 1
ATOM 1136 C CA . VAL A 1 141 ? -4.986 -6.297 -5.811 1.00 87.69 141 VAL A CA 1
ATOM 1137 C C . VAL A 1 141 ? -3.566 -6.763 -6.127 1.00 87.69 141 VAL A C 1
ATOM 1139 O O . VAL A 1 141 ? -2.865 -7.319 -5.273 1.00 87.69 141 VAL A O 1
ATOM 1142 N N . VAL A 1 142 ? -3.138 -6.513 -7.362 1.00 90.62 142 VAL A N 1
ATOM 1143 C CA . VAL A 1 142 ? -1.761 -6.696 -7.828 1.00 90.62 142 VAL A CA 1
ATOM 1144 C C . VAL A 1 142 ? -1.255 -5.356 -8.347 1.00 90.62 142 VAL A C 1
ATOM 1146 O O . VAL A 1 142 ? -1.856 -4.767 -9.243 1.00 90.62 142 VAL A O 1
ATOM 1149 N N . VAL A 1 143 ? -0.154 -4.881 -7.774 1.00 93.94 143 VAL A N 1
ATOM 1150 C CA . VAL A 1 143 ? 0.589 -3.711 -8.242 1.00 93.94 143 VAL A CA 1
ATOM 1151 C C . VAL A 1 143 ? 1.827 -4.211 -8.973 1.00 93.94 143 VAL A C 1
ATOM 1153 O O . VAL A 1 143 ? 2.680 -4.869 -8.380 1.00 93.94 143 VAL A O 1
ATOM 1156 N N . GLU A 1 144 ? 1.920 -3.901 -10.257 1.00 93.88 144 GLU A N 1
ATOM 1157 C CA . GLU A 1 144 ? 3.000 -4.319 -11.146 1.00 93.88 144 GLU A CA 1
ATOM 1158 C C . GLU A 1 144 ? 3.800 -3.084 -11.554 1.00 93.88 144 GLU A C 1
ATOM 1160 O O . GLU A 1 144 ? 3.256 -2.132 -12.120 1.00 93.88 144 GLU A O 1
ATOM 1165 N N . LEU A 1 145 ? 5.096 -3.088 -11.259 1.00 93.12 145 LEU A N 1
ATOM 1166 C CA . LEU A 1 145 ? 6.024 -2.060 -11.703 1.00 93.12 145 LEU A CA 1
ATOM 1167 C C . LEU A 1 145 ? 6.870 -2.588 -12.841 1.00 93.12 145 LEU A C 1
ATOM 1169 O O . LEU A 1 145 ? 7.695 -3.480 -12.664 1.00 93.12 145 LEU A O 1
ATOM 1173 N N . HIS A 1 146 ? 6.692 -1.970 -13.997 1.00 89.75 146 HIS A N 1
ATOM 1174 C CA . HIS A 1 146 ? 7.583 -2.108 -15.131 1.00 89.75 146 HIS A CA 1
ATOM 1175 C C . HIS A 1 146 ? 8.490 -0.878 -15.202 1.00 89.75 146 HIS A C 1
ATOM 1177 O O . HIS A 1 146 ? 8.146 0.184 -14.672 1.00 89.75 146 HIS A O 1
ATOM 1183 N N . PRO A 1 147 ? 9.633 -0.958 -15.899 1.00 83.94 147 PRO A N 1
ATOM 1184 C CA . PRO A 1 147 ? 10.552 0.174 -15.975 1.00 83.94 147 PRO A CA 1
ATOM 1185 C C . PRO A 1 147 ? 9.952 1.471 -16.540 1.00 83.94 147 PRO A C 1
ATOM 1187 O O . PRO A 1 147 ? 10.460 2.551 -16.248 1.00 83.94 147 PRO A O 1
ATOM 1190 N N . ASN A 1 148 ? 8.891 1.378 -17.345 1.00 81.19 148 ASN A N 1
ATOM 1191 C CA . ASN A 1 148 ? 8.246 2.501 -18.029 1.00 81.19 148 ASN A CA 1
ATOM 1192 C C . ASN A 1 148 ? 6.753 2.685 -17.698 1.00 81.19 148 ASN A C 1
ATOM 1194 O O . ASN A 1 148 ? 6.143 3.616 -18.219 1.00 81.19 148 ASN A O 1
ATOM 1198 N N . GLN A 1 149 ? 6.152 1.811 -16.889 1.00 88.06 149 GLN A N 1
ATOM 1199 C CA . GLN A 1 149 ? 4.732 1.889 -16.544 1.00 88.06 149 GLN A CA 1
ATOM 1200 C C . GLN A 1 149 ? 4.438 1.221 -15.200 1.00 88.06 149 GLN A C 1
ATOM 1202 O O . GLN A 1 149 ? 5.159 0.327 -14.758 1.00 88.06 149 GLN A O 1
ATOM 1207 N N . ILE A 1 150 ? 3.338 1.629 -14.579 1.00 91.44 150 ILE A N 1
ATOM 1208 C CA . ILE A 1 150 ? 2.743 0.962 -13.424 1.00 91.44 150 ILE A CA 1
ATOM 1209 C C . ILE A 1 150 ? 1.362 0.445 -13.818 1.00 91.44 150 ILE A C 1
ATOM 1211 O O . ILE A 1 150 ? 0.560 1.188 -14.385 1.00 91.44 150 ILE A O 1
ATOM 1215 N N . THR A 1 151 ? 1.078 -0.807 -13.476 1.00 91.81 151 THR A N 1
ATOM 1216 C CA . THR A 1 151 ? -0.248 -1.409 -13.625 1.00 91.81 151 THR A CA 1
ATOM 1217 C C . THR A 1 151 ? -0.790 -1.733 -12.241 1.00 91.81 151 THR A C 1
ATOM 1219 O O . THR A 1 151 ? -0.104 -2.335 -11.419 1.00 91.81 151 THR A O 1
ATOM 1222 N N . VAL A 1 152 ? -2.029 -1.330 -11.964 1.00 91.88 152 VAL A N 1
ATOM 1223 C CA . VAL A 1 152 ? -2.736 -1.715 -10.738 1.00 91.88 152 VAL A CA 1
ATOM 1224 C C . VAL A 1 152 ? -3.978 -2.484 -11.147 1.00 91.88 152 VAL A C 1
ATOM 1226 O O . VAL A 1 152 ? -4.928 -1.920 -11.688 1.00 91.88 152 VAL A O 1
ATOM 1229 N N . SER A 1 153 ? -3.938 -3.790 -10.919 1.00 87.44 153 SER A N 1
ATOM 1230 C CA . SER A 1 153 ? -4.970 -4.728 -11.336 1.00 87.44 153 SER A CA 1
ATOM 1231 C C . SER A 1 153 ? -5.786 -5.181 -10.139 1.00 87.44 153 SER A C 1
ATOM 1233 O O . SER A 1 153 ? -5.241 -5.548 -9.100 1.00 87.44 153 SER A O 1
ATOM 1235 N N . ASN A 1 154 ? -7.101 -5.200 -10.321 1.00 80.62 154 ASN A N 1
ATOM 1236 C CA . ASN A 1 154 ? -8.054 -5.734 -9.365 1.00 80.62 154 ASN A CA 1
ATOM 1237 C C . ASN A 1 154 ? -8.649 -7.017 -9.956 1.00 80.62 154 ASN A C 1
ATOM 1239 O O . ASN A 1 154 ? -9.381 -6.981 -10.946 1.00 80.62 154 ASN A O 1
ATOM 1243 N N . LEU A 1 155 ? -8.278 -8.168 -9.406 1.00 66.50 155 LEU A N 1
ATOM 1244 C CA . LEU A 1 155 ? -8.654 -9.496 -9.878 1.00 66.50 155 LEU A CA 1
ATOM 1245 C C . LEU A 1 155 ? -10.082 -9.840 -9.422 1.00 66.50 155 LEU A C 1
ATOM 1247 O O . LEU A 1 155 ? -10.321 -10.844 -8.761 1.00 66.50 155 LEU A O 1
ATOM 1251 N N . CYS A 1 156 ? -11.053 -9.015 -9.808 1.00 54.06 156 CYS A N 1
ATOM 1252 C CA . CYS A 1 156 ? -12.465 -9.142 -9.438 1.00 54.06 156 CYS A CA 1
ATOM 1253 C C . CYS A 1 156 ? -13.221 -10.306 -10.113 1.00 54.06 156 CYS A C 1
ATOM 1255 O O . CYS A 1 156 ? -14.442 -10.233 -10.222 1.00 54.06 156 CYS A O 1
ATOM 1257 N N . ASN A 1 157 ? -12.573 -11.375 -10.595 1.00 48.47 157 ASN A N 1
ATOM 1258 C CA . ASN A 1 157 ? -13.317 -12.457 -11.253 1.00 48.47 157 ASN A CA 1
ATOM 1259 C C . ASN A 1 157 ? -12.730 -13.862 -11.076 1.00 48.47 157 ASN A C 1
ATOM 1261 O O . ASN A 1 157 ? -11.518 -14.070 -11.105 1.00 48.47 157 ASN A O 1
ATOM 1265 N N . LEU A 1 158 ? -13.626 -14.853 -10.988 1.00 48.38 158 LEU A N 1
ATOM 1266 C CA . LEU A 1 158 ? -13.306 -16.289 -10.978 1.00 48.38 158 LEU A CA 1
ATOM 1267 C C . LEU A 1 158 ? -12.452 -16.714 -12.194 1.00 48.38 158 LEU A C 1
ATOM 1269 O O . LEU A 1 158 ? -11.628 -17.620 -12.071 1.00 48.38 158 LEU A O 1
ATOM 1273 N N . ASP A 1 159 ? -12.557 -16.004 -13.320 1.00 44.91 159 ASP A N 1
ATOM 1274 C CA . ASP A 1 159 ? -11.739 -16.219 -14.523 1.00 44.91 159 ASP A CA 1
ATOM 1275 C C . ASP A 1 159 ? -10.277 -15.767 -14.359 1.00 44.91 159 ASP A C 1
ATOM 1277 O O . ASP A 1 159 ? -9.362 -16.383 -14.913 1.00 44.91 159 ASP A O 1
ATOM 1281 N N . ALA A 1 160 ? -10.017 -14.754 -13.526 1.00 47.66 160 ALA A N 1
ATOM 1282 C CA . ALA A 1 160 ? -8.657 -14.329 -13.198 1.00 47.66 160 ALA A CA 1
ATOM 1283 C C . ALA A 1 160 ? -7.918 -15.410 -12.394 1.00 47.66 160 ALA A C 1
ATOM 1285 O O . ALA A 1 160 ? -6.718 -15.608 -12.571 1.00 47.66 160 ALA A O 1
ATOM 1286 N N . LYS A 1 161 ? -8.649 -16.192 -11.587 1.00 44.44 161 LYS A N 1
ATOM 1287 C CA . LYS A 1 161 ? -8.138 -17.378 -10.882 1.00 44.44 161 LYS A CA 1
ATOM 1288 C C . LYS A 1 161 ? -7.602 -18.432 -11.859 1.00 44.44 161 LYS A C 1
ATOM 1290 O O . LYS A 1 161 ? -6.541 -19.009 -11.622 1.00 44.44 161 LYS A O 1
ATOM 1295 N N . ALA A 1 162 ? -8.296 -18.651 -12.978 1.00 47.78 162 ALA A N 1
ATOM 1296 C CA . ALA A 1 162 ? -7.849 -19.557 -14.034 1.00 47.78 162 ALA A CA 1
ATOM 1297 C C . ALA A 1 162 ? -6.634 -19.000 -14.796 1.00 47.78 162 ALA A C 1
ATOM 1299 O O . ALA A 1 162 ? -5.719 -19.760 -15.113 1.00 47.78 162 ALA A O 1
ATOM 1300 N N . PHE A 1 163 ? -6.581 -17.686 -15.038 1.00 43.34 163 PHE A N 1
ATOM 1301 C CA . PHE A 1 163 ? -5.451 -17.035 -15.708 1.00 43.34 163 PHE A CA 1
ATOM 1302 C C . PHE A 1 163 ? -4.173 -17.062 -14.855 1.00 43.34 163 PHE A C 1
ATOM 1304 O O . PHE A 1 163 ? -3.123 -17.492 -15.328 1.00 43.34 163 PHE A O 1
ATOM 1311 N N . VAL A 1 164 ? -4.292 -16.720 -13.570 1.00 47.56 164 VAL A N 1
ATOM 1312 C CA . VAL A 1 164 ? -3.241 -16.817 -12.547 1.00 47.56 164 VAL A CA 1
ATOM 1313 C C . VAL A 1 164 ? -2.721 -18.255 -12.465 1.00 47.56 164 VAL A C 1
ATOM 1315 O O . VAL A 1 164 ? -1.536 -18.485 -12.685 1.00 47.56 164 VAL A O 1
ATOM 1318 N N . ASN A 1 165 ? -3.587 -19.255 -12.272 1.00 46.66 165 ASN A N 1
ATOM 1319 C CA . ASN A 1 165 ? -3.156 -20.659 -12.204 1.00 46.66 165 ASN A CA 1
ATOM 1320 C C . ASN A 1 165 ? -2.465 -21.134 -13.496 1.00 46.66 165 ASN A C 1
ATOM 1322 O O . ASN A 1 165 ? -1.484 -21.877 -13.438 1.00 46.66 165 ASN A O 1
ATOM 1326 N N . LYS A 1 166 ? -2.924 -20.677 -14.668 1.00 48.72 166 LYS A N 1
ATOM 1327 C CA . LYS A 1 166 ? -2.300 -20.997 -15.960 1.00 48.72 166 LYS A CA 1
ATOM 1328 C C . LYS A 1 166 ? -0.922 -20.339 -16.109 1.00 48.72 166 LYS A C 1
ATOM 1330 O O . LYS A 1 166 ? -0.012 -20.984 -16.627 1.00 48.72 166 LYS A O 1
ATOM 1335 N N . TRP A 1 167 ? -0.741 -19.123 -15.595 1.00 44.12 167 TRP A N 1
ATOM 1336 C CA . TRP A 1 167 ? 0.538 -18.405 -15.590 1.00 44.12 167 TRP A CA 1
ATOM 1337 C C . TRP A 1 167 ? 1.551 -19.034 -14.615 1.00 44.12 167 TRP A C 1
ATOM 1339 O O . TRP A 1 167 ? 2.675 -19.345 -15.005 1.00 44.12 167 TRP A O 1
ATOM 1349 N N . PHE A 1 168 ? 1.132 -19.365 -13.387 1.00 48.44 168 PHE A N 1
ATOM 1350 C CA . PHE A 1 168 ? 1.988 -20.009 -12.376 1.00 48.44 168 PHE A CA 1
ATOM 1351 C C . PHE A 1 168 ? 2.322 -21.479 -12.696 1.00 48.44 168 PHE A C 1
ATOM 1353 O O . PHE A 1 168 ? 3.398 -21.958 -12.344 1.00 48.44 168 PHE A O 1
ATOM 1360 N N . SER A 1 169 ? 1.463 -22.192 -13.437 1.00 45.50 169 SER A N 1
ATOM 1361 C CA . SER A 1 169 ? 1.764 -23.556 -13.910 1.00 45.50 169 SER A CA 1
ATOM 1362 C C . SER A 1 169 ? 2.863 -23.616 -14.981 1.00 45.50 169 SER A C 1
ATOM 1364 O O . SER A 1 169 ? 3.484 -24.663 -15.161 1.00 45.50 169 SER A O 1
ATOM 1366 N N . ARG A 1 170 ? 3.118 -22.508 -15.693 1.00 45.94 170 ARG A N 1
ATOM 1367 C CA . ARG A 1 170 ? 4.190 -22.417 -16.697 1.00 45.94 170 ARG A CA 1
ATOM 1368 C C . ARG A 1 170 ? 5.554 -22.141 -16.064 1.00 45.94 170 ARG A C 1
ATOM 1370 O O . ARG A 1 170 ? 6.529 -22.729 -16.511 1.00 45.94 170 ARG A O 1
ATOM 1377 N N . ALA A 1 171 ? 5.609 -21.354 -14.988 1.00 45.28 171 ALA A N 1
ATOM 1378 C CA . ALA A 1 171 ? 6.851 -21.061 -14.263 1.00 45.28 171 ALA A CA 1
ATOM 1379 C C . ALA A 1 171 ? 7.436 -22.279 -13.512 1.00 45.28 171 ALA A C 1
ATOM 1381 O O . ALA A 1 171 ? 8.641 -22.347 -13.299 1.00 45.28 171 ALA A O 1
ATOM 1382 N N . HIS A 1 172 ? 6.609 -23.271 -13.156 1.00 40.50 172 HIS A N 1
ATOM 1383 C CA . HIS A 1 172 ? 7.049 -24.510 -12.493 1.00 40.50 172 HIS A CA 1
ATOM 1384 C C . HIS A 1 172 ? 7.312 -25.695 -13.436 1.00 40.50 172 HIS A C 1
ATOM 1386 O O . HIS A 1 172 ? 7.666 -26.775 -12.966 1.00 40.50 172 HIS A O 1
ATOM 1392 N N . LYS A 1 173 ? 7.181 -25.526 -14.758 1.00 37.78 173 LYS A N 1
ATOM 1393 C CA . LYS A 1 173 ? 7.611 -26.540 -15.733 1.00 37.78 173 LYS A CA 1
ATOM 1394 C C . LYS A 1 173 ? 9.001 -26.215 -16.272 1.00 37.78 173 LYS A C 1
ATOM 1396 O O . LYS A 1 173 ? 9.194 -26.054 -17.473 1.00 37.78 173 LYS A O 1
ATOM 1401 N N . SER A 1 174 ? 9.985 -26.162 -15.378 1.00 37.03 174 SER A N 1
ATOM 1402 C CA . SER A 1 174 ? 11.347 -26.514 -15.765 1.00 37.03 174 SER A CA 1
ATOM 1403 C C . SER A 1 174 ? 11.362 -28.005 -16.103 1.00 37.03 174 SER A C 1
ATOM 1405 O O . SER A 1 174 ? 11.027 -28.841 -15.264 1.00 37.03 174 SER A O 1
ATOM 1407 N N . VAL A 1 175 ? 11.677 -28.280 -17.367 1.00 44.84 175 VAL A N 1
ATOM 1408 C CA . VAL A 1 175 ? 12.125 -29.544 -17.964 1.00 44.84 175 VAL A CA 1
ATOM 1409 C C . VAL A 1 175 ? 12.433 -30.639 -16.935 1.00 44.84 175 VAL A C 1
ATOM 1411 O O . VAL A 1 175 ? 13.407 -30.551 -16.195 1.00 44.84 175 VAL A O 1
ATOM 1414 N N . SER A 1 176 ? 11.615 -31.690 -16.934 1.00 35.47 176 SER A N 1
ATOM 1415 C CA . SER A 1 176 ? 12.045 -33.033 -16.544 1.00 35.47 176 SER A CA 1
ATOM 1416 C C . SER A 1 176 ? 11.731 -33.979 -17.702 1.00 35.47 176 SER A C 1
ATOM 1418 O O . SER A 1 176 ? 10.575 -34.155 -18.081 1.00 35.47 176 SER A O 1
ATOM 1420 N N . ASP A 1 177 ? 12.828 -34.478 -18.268 1.00 36.44 177 ASP A N 1
ATOM 1421 C CA . ASP A 1 177 ? 13.057 -35.739 -18.972 1.00 36.44 177 ASP A CA 1
ATOM 1422 C C . ASP A 1 177 ? 12.202 -36.125 -20.187 1.00 36.44 177 ASP A C 1
ATOM 1424 O O . ASP A 1 177 ? 11.117 -36.698 -20.080 1.00 36.44 177 ASP A O 1
ATOM 1428 N N . SER A 1 178 ? 12.830 -35.965 -21.357 1.00 34.91 178 SER A N 1
ATOM 1429 C CA . SER A 1 178 ? 12.983 -37.043 -22.346 1.00 34.91 178 SER A CA 1
ATOM 1430 C C . SER A 1 178 ? 14.216 -36.797 -23.207 1.00 34.91 178 SER A C 1
ATOM 1432 O O . SER A 1 178 ? 14.259 -35.697 -23.809 1.00 34.91 178 SER A O 1
#